Protein AF-A0A644SVG6-F1 (afdb_monomer_lite)

pLDDT: mean 96.0, std 4.81, range [72.25, 98.62]

Sequence (70 aa):
MRRYQWPFNGKQFIGNTNTNEVHNLDNEKVGCRINEIKTNHVVTFTPDTHYEAKRHGFDNCAHCIGNSKY

Structure (mmCIF, N/CA/C/O backbone):
data_AF-A0A644SVG6-F1
#
_entry.id   AF-A0A644SVG6-F1
#
loop_
_atom_site.group_PDB
_atom_site.id
_atom_site.type_symbol
_atom_site.label_atom_id
_atom_site.label_alt_id
_atom_site.label_comp_id
_atom_site.label_asym_id
_atom_site.label_entity_id
_atom_site.label_seq_id
_atom_site.pdbx_PDB_ins_code
_atom_site.Cartn_x
_atom_site.Cartn_y
_atom_site.Cartn_z
_atom_site.occupancy
_atom_site.B_iso_or_equiv
_atom_site.auth_seq_id
_atom_site.auth_comp_id
_atom_site.auth_asym_id
_atom_site.auth_atom_id
_atom_site.pdbx_PDB_model_num
ATOM 1 N N . MET A 1 1 ? 7.052 -11.691 6.659 1.00 72.25 1 MET A N 1
ATOM 2 C CA . MET A 1 1 ? 7.191 -12.382 5.354 1.00 72.25 1 MET A CA 1
ATOM 3 C C . MET A 1 1 ? 6.267 -11.699 4.367 1.00 72.25 1 MET A C 1
ATOM 5 O O . MET A 1 1 ? 5.167 -11.341 4.773 1.00 72.25 1 MET A O 1
ATOM 9 N N . ARG A 1 2 ? 6.691 -11.506 3.111 1.00 82.94 2 ARG A N 1
ATOM 10 C CA . ARG A 1 2 ? 5.842 -10.861 2.100 1.00 82.94 2 ARG A CA 1
ATOM 11 C C . ARG A 1 2 ? 4.616 -11.706 1.768 1.00 82.94 2 ARG A C 1
ATOM 13 O O . ARG A 1 2 ? 4.680 -12.934 1.713 1.00 82.94 2 ARG A O 1
ATOM 20 N N . ARG A 1 3 ? 3.501 -11.022 1.516 1.00 94.12 3 ARG A N 1
ATOM 21 C CA . ARG A 1 3 ? 2.235 -11.626 1.096 1.00 94.12 3 ARG A CA 1
ATOM 22 C C . ARG A 1 3 ? 2.279 -11.845 -0.422 1.00 94.12 3 ARG A C 1
ATOM 24 O O . ARG A 1 3 ? 2.119 -10.902 -1.188 1.00 94.12 3 ARG A O 1
ATOM 31 N N . TYR A 1 4 ? 2.533 -13.076 -0.867 1.00 95.00 4 TYR A N 1
ATOM 32 C CA . TYR A 1 4 ? 2.633 -13.406 -2.303 1.00 95.00 4 TYR A CA 1
ATOM 33 C C . TYR A 1 4 ? 1.289 -13.666 -2.986 1.00 95.00 4 TYR A C 1
ATOM 35 O O . TYR A 1 4 ? 1.192 -13.578 -4.205 1.00 95.00 4 TYR A O 1
ATOM 43 N N . GLN A 1 5 ? 0.255 -13.976 -2.207 1.00 95.38 5 GLN A N 1
ATOM 44 C CA . GLN A 1 5 ? -1.075 -14.261 -2.733 1.00 95.38 5 GLN A CA 1
ATOM 45 C C . GLN A 1 5 ? -1.752 -12.981 -3.238 1.00 95.38 5 GLN A C 1
ATOM 47 O O . GLN A 1 5 ? -1.503 -11.885 -2.723 1.00 95.38 5 GLN A O 1
ATOM 52 N N . TRP A 1 6 ? -2.640 -13.130 -4.220 1.00 94.06 6 TRP A N 1
ATOM 53 C CA . TRP A 1 6 ? -3.543 -12.056 -4.629 1.00 94.06 6 TRP A CA 1
ATOM 54 C C . TRP A 1 6 ? -4.358 -11.571 -3.414 1.00 94.06 6 TRP A C 1
ATOM 56 O O . TRP A 1 6 ? -4.783 -12.405 -2.610 1.00 94.06 6 TRP A O 1
ATOM 66 N N . PRO A 1 7 ? -4.570 -10.254 -3.224 1.00 96.38 7 PRO A N 1
ATOM 67 C CA . PRO A 1 7 ? -4.237 -9.123 -4.110 1.00 96.38 7 PRO A CA 1
ATOM 68 C C . PRO A 1 7 ? -2.841 -8.507 -3.923 1.00 96.38 7 PRO A C 1
ATOM 70 O O . PRO A 1 7 ? -2.499 -7.547 -4.607 1.00 96.38 7 PRO A O 1
ATOM 73 N N . PHE A 1 8 ? -2.038 -9.007 -2.986 1.00 96.75 8 PHE A N 1
ATOM 74 C CA . PHE A 1 8 ? -0.775 -8.377 -2.584 1.00 96.75 8 PHE A CA 1
ATOM 75 C C . PHE A 1 8 ? 0.362 -8.632 -3.581 1.00 96.75 8 PHE A C 1
ATOM 77 O O . PHE A 1 8 ? 1.261 -7.805 -3.723 1.00 96.75 8 PHE A O 1
ATOM 84 N N . ASN A 1 9 ? 0.312 -9.764 -4.292 1.00 96.06 9 ASN A N 1
ATOM 85 C CA . ASN A 1 9 ? 1.187 -10.095 -5.423 1.00 96.06 9 ASN A CA 1
ATOM 86 C C . ASN A 1 9 ? 2.696 -9.962 -5.118 1.00 96.06 9 ASN A C 1
ATOM 88 O O . ASN A 1 9 ? 3.487 -9.612 -5.992 1.00 96.06 9 ASN A O 1
ATOM 92 N N . GLY A 1 10 ? 3.103 -10.199 -3.866 1.00 96.75 10 GLY A N 1
ATOM 93 C CA . GLY A 1 10 ? 4.505 -10.144 -3.435 1.00 96.75 10 GLY A CA 1
ATOM 94 C C . GLY A 1 10 ? 5.103 -8.736 -3.360 1.00 96.75 10 GLY A C 1
ATOM 95 O O . GLY A 1 10 ? 6.321 -8.605 -3.206 1.00 96.75 10 GLY A O 1
ATOM 96 N N . LYS A 1 11 ? 4.273 -7.694 -3.471 1.00 97.56 11 LYS A N 1
ATOM 97 C CA . LYS A 1 11 ? 4.700 -6.295 -3.401 1.00 97.56 11 LYS A CA 1
ATOM 98 C C . LYS A 1 11 ? 5.116 -5.910 -1.990 1.00 97.56 11 LYS A C 1
ATOM 100 O O . LYS A 1 11 ? 4.636 -6.477 -1.010 1.00 97.56 11 LYS A O 1
ATOM 105 N N . GLN A 1 12 ? 6.013 -4.940 -1.893 1.00 97.94 12 GLN A N 1
ATOM 106 C CA . GLN A 1 12 ? 6.358 -4.308 -0.631 1.00 97.94 12 GLN A CA 1
ATOM 107 C C . GLN A 1 12 ? 5.313 -3.259 -0.253 1.00 97.94 12 GLN A C 1
ATOM 109 O O . GLN A 1 12 ? 4.921 -3.188 0.911 1.00 97.94 12 GLN A O 1
ATOM 114 N N . PHE A 1 13 ? 4.844 -2.466 -1.219 1.00 98.31 13 PHE A N 1
ATOM 115 C CA . PHE A 1 13 ? 3.884 -1.397 -0.973 1.00 98.31 13 PHE A CA 1
ATOM 116 C C . PHE A 1 13 ? 2.509 -1.728 -1.547 1.00 98.31 13 PHE A C 1
ATOM 118 O O . PHE A 1 13 ? 2.368 -2.079 -2.721 1.00 98.31 13 PHE A O 1
ATOM 125 N N . ILE A 1 14 ? 1.485 -1.554 -0.712 1.00 98.44 14 ILE A N 1
ATOM 126 C CA . ILE A 1 14 ? 0.080 -1.628 -1.116 1.00 98.44 14 ILE A CA 1
ATOM 127 C C . ILE A 1 14 ? -0.673 -0.388 -0.649 1.00 98.44 14 ILE A C 1
ATOM 129 O O . ILE A 1 14 ? -0.354 0.174 0.397 1.00 98.44 14 ILE A O 1
ATOM 133 N N . GLY A 1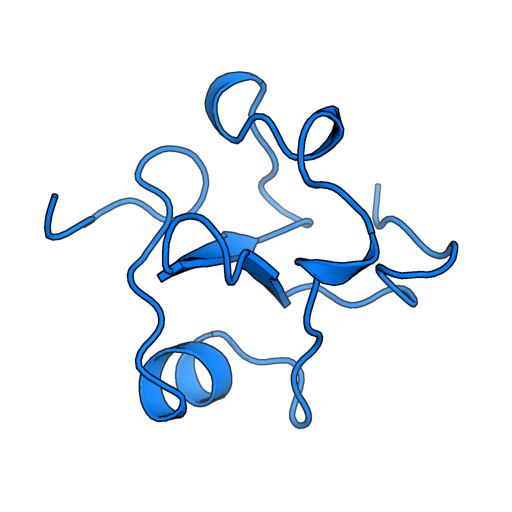 15 ? -1.669 0.031 -1.415 1.00 98.31 15 GLY A N 1
ATOM 134 C CA . GLY A 1 15 ? -2.627 1.050 -1.010 1.00 98.31 15 GLY A CA 1
ATOM 135 C C . GLY A 1 15 ? -3.920 0.410 -0.521 1.00 98.31 15 GLY A C 1
ATOM 136 O O . GLY A 1 15 ? -4.375 -0.584 -1.087 1.00 98.31 15 GLY A O 1
ATOM 137 N N . ASN A 1 16 ? -4.521 1.000 0.506 1.00 98.31 16 ASN A N 1
ATOM 138 C CA . ASN A 1 16 ? -5.892 0.765 0.922 1.00 98.31 16 ASN A CA 1
ATOM 139 C C . ASN A 1 16 ? -6.753 1.934 0.441 1.00 98.31 16 ASN A C 1
ATOM 141 O O . ASN A 1 16 ? -6.710 3.022 1.009 1.00 98.31 16 ASN A O 1
ATOM 145 N N . THR A 1 17 ? -7.556 1.728 -0.597 1.00 98.25 17 THR A N 1
ATOM 146 C CA . THR A 1 17 ? -8.419 2.788 -1.153 1.00 98.25 17 THR A CA 1
ATOM 147 C C . THR A 1 17 ? -9.582 3.175 -0.239 1.00 98.25 17 THR A C 1
ATOM 149 O O . THR A 1 17 ? -10.156 4.241 -0.428 1.00 98.25 17 THR A O 1
ATOM 152 N N . ASN A 1 18 ? -9.925 2.358 0.764 1.00 98.00 18 ASN A N 1
ATOM 153 C CA . ASN A 1 18 ? -10.977 2.691 1.726 1.00 98.00 18 ASN A CA 1
ATOM 154 C C . ASN A 1 18 ? -10.515 3.725 2.765 1.00 98.00 18 ASN A C 1
ATOM 156 O O . ASN A 1 18 ? -11.301 4.577 3.162 1.00 98.00 18 ASN A O 1
ATOM 160 N N . THR A 1 19 ? -9.254 3.653 3.209 1.00 96.69 19 THR A N 1
ATOM 161 C CA . THR A 1 19 ? -8.665 4.628 4.153 1.00 96.69 19 THR A CA 1
ATOM 162 C C . THR A 1 19 ? -7.767 5.657 3.471 1.00 96.69 19 THR A C 1
ATOM 164 O O . THR A 1 19 ? -7.348 6.621 4.100 1.00 96.69 19 THR A O 1
ATOM 167 N N . ASN A 1 20 ? -7.496 5.473 2.177 1.00 97.75 20 ASN A N 1
ATOM 168 C CA . ASN A 1 20 ? -6.517 6.229 1.403 1.00 97.75 20 ASN A CA 1
ATOM 169 C C . ASN A 1 20 ? -5.098 6.179 2.008 1.00 97.75 20 ASN A C 1
ATOM 171 O O . ASN A 1 20 ? -4.353 7.154 1.939 1.00 97.75 20 ASN A O 1
ATOM 175 N N . GLU A 1 21 ? -4.700 5.034 2.573 1.00 98.19 21 GLU A N 1
ATOM 176 C CA . GLU A 1 21 ? -3.375 4.826 3.178 1.00 98.19 21 GLU A CA 1
ATOM 177 C C . GLU A 1 21 ? -2.482 3.883 2.356 1.00 98.19 21 GLU A C 1
ATOM 179 O O . GLU A 1 21 ? -2.959 2.925 1.750 1.00 98.19 21 GLU A O 1
ATOM 184 N N . VAL A 1 22 ? -1.166 4.105 2.375 1.00 98.56 22 VAL A N 1
ATOM 185 C CA . VAL A 1 22 ? -0.140 3.170 1.905 1.00 98.56 22 VAL A CA 1
ATOM 186 C C . VAL A 1 22 ? 0.465 2.409 3.082 1.00 98.56 22 VAL A C 1
ATOM 188 O O . VAL A 1 22 ? 0.837 2.987 4.108 1.00 98.56 22 VAL A O 1
ATOM 191 N N . HIS A 1 23 ? 0.625 1.100 2.898 1.00 98.19 23 HIS A N 1
ATOM 192 C CA . HIS A 1 23 ? 1.254 0.195 3.850 1.00 98.19 23 HIS A CA 1
ATOM 193 C C . HIS A 1 23 ? 2.555 -0.389 3.295 1.00 98.19 23 HIS A C 1
ATOM 195 O O . HIS A 1 23 ? 2.669 -0.653 2.099 1.00 98.19 23 HIS A O 1
ATOM 201 N N . ASN A 1 24 ? 3.518 -0.629 4.187 1.00 97.81 24 ASN A N 1
ATOM 202 C CA . ASN A 1 24 ? 4.756 -1.351 3.898 1.00 97.81 24 ASN A CA 1
ATOM 203 C C . ASN A 1 24 ? 4.649 -2.774 4.468 1.00 97.81 24 ASN A C 1
ATOM 205 O O . ASN A 1 24 ? 4.736 -2.958 5.683 1.00 97.81 24 ASN A O 1
ATOM 209 N N . LEU A 1 25 ? 4.477 -3.769 3.598 1.00 97.12 25 LEU A N 1
ATOM 210 C CA . LEU A 1 25 ? 4.335 -5.182 3.963 1.00 97.12 25 LEU A CA 1
ATOM 211 C C . LEU A 1 25 ? 5.617 -5.790 4.551 1.00 97.12 25 LEU A C 1
ATOM 213 O O . LEU A 1 25 ? 5.540 -6.776 5.283 1.00 97.12 25 LEU A O 1
ATOM 217 N N . ASP A 1 26 ? 6.782 -5.182 4.310 1.00 96.81 26 ASP A N 1
ATOM 218 C CA . ASP A 1 26 ? 8.036 -5.586 4.959 1.00 96.81 26 ASP A CA 1
ATOM 219 C C . ASP A 1 26 ? 8.147 -5.039 6.399 1.00 96.81 26 ASP A C 1
ATOM 221 O O . ASP A 1 26 ? 8.960 -5.530 7.180 1.00 96.81 26 ASP A O 1
ATOM 225 N N . ASN A 1 27 ? 7.307 -4.067 6.784 1.00 96.69 27 ASN A N 1
ATOM 226 C CA . ASN A 1 27 ? 7.222 -3.516 8.144 1.00 96.69 27 ASN A CA 1
ATOM 227 C C . ASN A 1 27 ? 5.787 -3.560 8.704 1.00 96.69 27 ASN A C 1
ATOM 229 O O . ASN A 1 27 ? 5.346 -2.643 9.399 1.00 96.69 27 ASN A O 1
ATOM 233 N N . GLU A 1 28 ? 5.041 -4.617 8.389 1.00 94.88 28 GLU A N 1
ATOM 234 C CA . GLU A 1 28 ? 3.663 -4.787 8.847 1.00 94.88 28 GLU A CA 1
ATOM 235 C C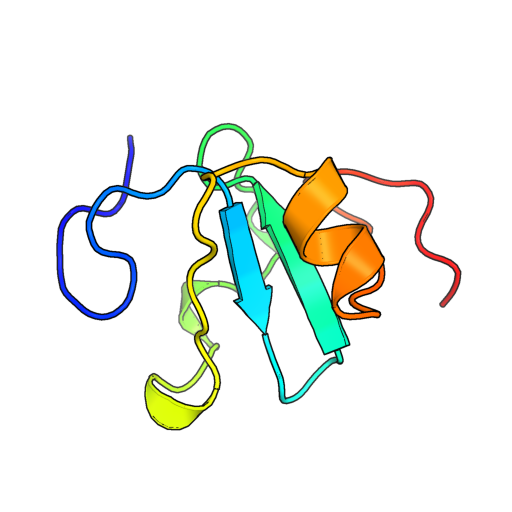 . GLU A 1 28 ? 3.573 -4.813 10.385 1.00 94.88 28 GLU A C 1
ATOM 237 O O . GLU A 1 28 ? 4.359 -5.473 11.071 1.00 94.88 28 GLU A O 1
ATOM 242 N N . LYS A 1 29 ? 2.589 -4.093 10.935 1.00 95.75 29 LYS A N 1
ATOM 243 C CA . LYS A 1 29 ? 2.251 -4.086 12.365 1.00 95.75 29 LYS A CA 1
ATOM 244 C C . LYS A 1 29 ? 0.798 -4.503 12.546 1.00 95.75 29 LYS A C 1
ATOM 246 O O . LYS A 1 29 ? -0.027 -4.252 11.673 1.00 95.75 29 LYS A O 1
ATOM 251 N N . VAL A 1 30 ? 0.459 -5.034 13.723 1.00 94.88 30 VAL A N 1
ATOM 252 C CA . VAL A 1 30 ? -0.933 -5.383 14.078 1.00 94.88 30 VAL A CA 1
ATOM 253 C C . VAL A 1 30 ? -1.874 -4.183 13.891 1.00 94.88 30 VAL A C 1
ATOM 255 O O . VAL A 1 30 ? -2.966 -4.333 13.352 1.00 94.88 30 VAL A O 1
ATOM 258 N N . GLY A 1 31 ? -1.416 -2.974 14.239 1.00 95.50 31 GLY A N 1
ATOM 259 C CA . GLY A 1 31 ? -2.186 -1.738 14.062 1.00 95.50 31 GLY A CA 1
ATOM 260 C C . GLY A 1 31 ? -2.514 -1.380 12.607 1.00 95.50 31 GLY A C 1
ATOM 261 O O . GLY A 1 31 ? -3.464 -0.647 12.377 1.00 95.50 31 GLY A O 1
ATOM 262 N N . CYS A 1 32 ? -1.798 -1.918 11.614 1.00 95.81 32 CYS A N 1
ATOM 263 C CA . CYS A 1 32 ? -2.080 -1.650 10.200 1.00 95.81 32 CYS A CA 1
ATOM 264 C C . CYS A 1 32 ? -3.401 -2.261 9.713 1.00 95.81 32 CYS A C 1
ATOM 266 O O . CYS A 1 32 ? -3.864 -1.879 8.645 1.00 95.81 32 CYS A O 1
ATOM 26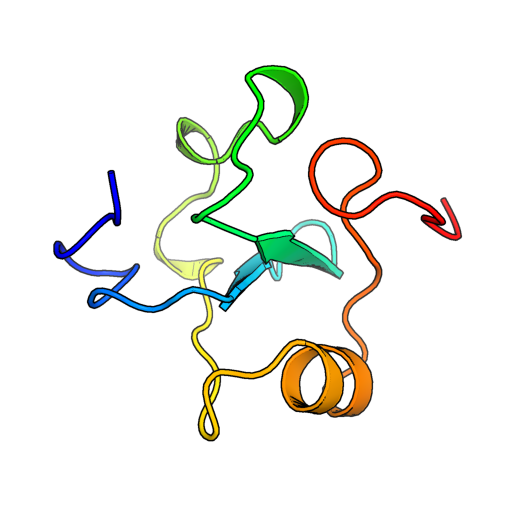8 N N . ARG A 1 33 ? -3.962 -3.244 10.440 1.00 96.12 33 ARG A N 1
ATOM 269 C CA . ARG A 1 33 ? -5.225 -3.932 10.103 1.00 96.12 33 ARG A CA 1
ATOM 270 C C . ARG A 1 33 ? -5.291 -4.455 8.658 1.00 96.12 33 ARG A C 1
ATOM 272 O O . ARG A 1 33 ? -6.356 -4.523 8.057 1.00 96.12 33 ARG A O 1
ATOM 279 N N . ILE A 1 34 ? -4.156 -4.892 8.098 1.00 96.06 34 ILE A N 1
ATOM 280 C CA . ILE A 1 34 ? -4.051 -5.323 6.686 1.00 96.06 34 ILE A CA 1
ATOM 281 C C . ILE A 1 34 ? -4.971 -6.512 6.370 1.00 96.06 34 ILE A C 1
ATOM 283 O O . ILE A 1 34 ? -5.509 -6.604 5.271 1.00 96.06 34 ILE A O 1
ATOM 287 N N . ASN A 1 35 ? -5.201 -7.399 7.343 1.00 96.00 35 ASN A N 1
ATOM 288 C CA . ASN A 1 35 ? -6.130 -8.528 7.202 1.00 96.00 35 ASN A CA 1
ATOM 289 C C . ASN A 1 35 ? -7.606 -8.107 7.091 1.00 96.00 35 ASN A C 1
ATOM 291 O O . ASN A 1 35 ? -8.425 -8.909 6.656 1.00 96.00 35 ASN A O 1
ATOM 295 N N . GLU A 1 36 ? -7.946 -6.880 7.486 1.00 97.06 36 GLU A N 1
ATOM 296 C CA . GLU A 1 36 ? -9.307 -6.336 7.421 1.00 97.06 36 GLU A CA 1
ATOM 297 C C . GLU A 1 36 ? -9.564 -5.585 6.103 1.00 97.06 36 GLU A C 1
ATOM 299 O O . GLU A 1 36 ? -10.709 -5.252 5.788 1.00 97.06 36 GLU A O 1
ATOM 304 N N . ILE A 1 37 ? -8.517 -5.329 5.306 1.00 97.12 37 ILE A N 1
ATOM 305 C CA . ILE A 1 37 ? -8.656 -4.665 4.009 1.00 97.12 37 ILE A CA 1
ATOM 306 C C . ILE A 1 37 ? -9.360 -5.626 3.052 1.00 97.12 37 ILE A C 1
ATOM 308 O O . ILE A 1 37 ? -8.824 -6.674 2.682 1.00 97.12 37 ILE A O 1
ATOM 312 N N . LYS A 1 38 ? -10.567 -5.255 2.613 1.00 98.00 38 LYS A N 1
ATOM 313 C CA . LYS A 1 38 ? -11.273 -6.019 1.581 1.00 98.00 38 LYS A CA 1
ATOM 314 C C . LYS A 1 38 ? -10.464 -6.002 0.297 1.00 98.00 38 LYS A C 1
ATOM 316 O O . LYS A 1 38 ? -9.888 -4.983 -0.077 1.00 98.00 38 LYS A O 1
ATOM 321 N N . THR A 1 39 ? -10.476 -7.114 -0.421 1.00 97.12 39 THR A N 1
ATOM 322 C CA . THR A 1 39 ? -9.618 -7.276 -1.588 1.00 97.12 39 THR A CA 1
ATOM 323 C C . THR A 1 39 ? -9.825 -6.214 -2.671 1.00 97.12 39 THR A C 1
ATOM 325 O O . THR A 1 39 ? -8.856 -5.749 -3.261 1.00 97.12 39 THR A O 1
ATOM 328 N N . ASN A 1 40 ? -11.065 -5.774 -2.894 1.00 97.69 40 ASN A N 1
ATOM 329 C CA . ASN A 1 40 ? -11.390 -4.709 -3.847 1.00 97.69 40 ASN A CA 1
ATOM 330 C C . ASN A 1 40 ? -10.832 -3.329 -3.452 1.00 97.69 40 ASN A C 1
ATOM 332 O O . ASN A 1 40 ? -10.866 -2.416 -4.271 1.00 97.69 40 ASN A O 1
ATOM 336 N N . HIS A 1 41 ? -10.339 -3.170 -2.220 1.00 98.44 41 HIS A N 1
ATOM 337 C CA . HIS A 1 41 ? -9.689 -1.949 -1.760 1.00 98.44 41 HIS A CA 1
ATOM 338 C C . HIS A 1 41 ? -8.162 -1.998 -1.811 1.00 98.44 41 HIS A C 1
ATOM 340 O O . HIS A 1 41 ? -7.538 -0.950 -1.641 1.00 98.44 41 HIS A O 1
ATOM 346 N N . VAL A 1 42 ? -7.564 -3.163 -2.071 1.00 98.38 42 VAL A N 1
ATOM 347 C CA . VAL A 1 42 ? -6.111 -3.303 -2.192 1.00 98.38 42 VAL A CA 1
ATOM 348 C C . VAL A 1 42 ? -5.661 -2.886 -3.586 1.00 98.38 42 VAL A C 1
ATOM 350 O O . VAL A 1 42 ? -6.118 -3.435 -4.587 1.00 98.38 42 VAL A O 1
ATOM 353 N N . VAL A 1 43 ? -4.708 -1.961 -3.648 1.00 98.06 43 VAL A N 1
ATOM 354 C CA . VAL A 1 43 ? -3.992 -1.614 -4.881 1.00 98.06 43 VAL A CA 1
ATOM 355 C C . VAL A 1 43 ? -2.499 -1.862 -4.720 1.00 98.06 43 VAL A C 1
ATOM 357 O O . VAL A 1 43 ? -1.939 -1.703 -3.638 1.00 98.06 43 VAL A O 1
ATOM 360 N N . THR A 1 44 ? -1.844 -2.248 -5.808 1.00 98.00 44 THR A N 1
ATOM 361 C CA . THR A 1 44 ? -0.388 -2.426 -5.877 1.00 98.00 44 THR A CA 1
ATOM 362 C C . THR A 1 44 ? 0.231 -1.388 -6.797 1.00 98.00 44 THR A C 1
ATOM 364 O O . THR A 1 44 ? -0.402 -0.981 -7.770 1.00 98.00 44 THR A O 1
ATOM 367 N N . PHE A 1 45 ? 1.492 -1.036 -6.564 1.00 97.75 45 PHE A N 1
ATOM 368 C CA . PHE A 1 45 ? 2.179 -0.007 -7.343 1.00 97.75 45 PHE A CA 1
ATOM 369 C C . PHE A 1 45 ? 3.212 -0.593 -8.318 1.00 97.75 45 PHE A C 1
ATOM 371 O O . PHE A 1 45 ? 3.801 -1.662 -8.096 1.00 97.75 45 PHE A O 1
ATOM 378 N N . THR A 1 46 ? 3.416 0.119 -9.428 1.00 97.06 46 THR A N 1
ATOM 379 C CA . THR A 1 46 ? 4.476 -0.145 -10.408 1.00 97.06 46 THR A CA 1
ATOM 380 C C . THR A 1 46 ? 5.054 1.203 -10.850 1.00 97.06 46 THR A C 1
ATOM 382 O O . THR A 1 46 ? 4.368 1.921 -11.572 1.00 97.06 46 THR A O 1
ATOM 385 N N . PRO A 1 47 ? 6.277 1.569 -10.422 1.00 98.12 47 PRO A N 1
ATOM 386 C CA . PRO A 1 47 ? 7.229 0.764 -9.647 1.00 98.12 47 PRO A CA 1
ATOM 387 C C . PRO A 1 47 ? 6.781 0.502 -8.192 1.00 98.12 47 PRO A C 1
ATOM 389 O O . PRO A 1 47 ? 6.045 1.293 -7.609 1.00 98.12 47 PRO A O 1
ATOM 392 N N . ASP A 1 48 ? 7.226 -0.616 -7.603 1.00 98.25 48 ASP A N 1
ATOM 393 C CA . ASP A 1 48 ? 6.919 -1.013 -6.212 1.00 98.25 48 ASP A CA 1
ATOM 394 C C . ASP A 1 48 ? 7.734 -0.177 -5.213 1.00 98.25 48 ASP A C 1
ATOM 396 O O . ASP A 1 48 ? 8.729 -0.626 -4.648 1.00 98.25 48 ASP A O 1
ATOM 400 N N . THR A 1 49 ? 7.359 1.092 -5.071 1.00 98.38 49 THR A N 1
ATOM 401 C CA . THR A 1 49 ? 8.062 2.064 -4.229 1.00 98.38 49 THR A CA 1
ATOM 402 C C . THR A 1 49 ? 7.076 2.902 -3.430 1.00 98.38 49 THR A C 1
ATOM 404 O O . THR A 1 49 ? 5.975 3.206 -3.893 1.00 98.38 49 THR A O 1
ATOM 407 N N . HIS A 1 50 ? 7.505 3.348 -2.248 1.00 98.12 50 HIS A N 1
ATOM 408 C CA . HIS A 1 50 ? 6.750 4.311 -1.443 1.00 98.12 50 HIS A CA 1
ATOM 409 C C . HIS A 1 50 ? 6.465 5.607 -2.212 1.00 98.12 50 HIS A C 1
ATOM 411 O O . HIS A 1 50 ? 5.355 6.126 -2.150 1.00 98.12 50 HIS A O 1
ATOM 417 N N . TYR A 1 51 ? 7.441 6.092 -2.987 1.00 98.31 51 TYR A N 1
ATOM 418 C CA . TYR A 1 51 ? 7.300 7.300 -3.799 1.00 98.31 51 TYR A CA 1
ATOM 419 C C . TYR A 1 51 ? 6.138 7.206 -4.796 1.00 98.31 51 TYR A C 1
ATOM 421 O O . TYR A 1 51 ? 5.341 8.139 -4.885 1.00 98.31 51 TYR A O 1
ATOM 429 N N . GLU A 1 52 ? 5.993 6.076 -5.498 1.00 98.62 52 GLU A N 1
ATOM 430 C CA . GLU A 1 52 ? 4.880 5.892 -6.435 1.00 98.62 52 GLU A CA 1
ATOM 431 C C . GLU A 1 52 ? 3.535 5.907 -5.698 1.00 98.62 52 GLU A C 1
ATOM 433 O O . GLU A 1 52 ? 2.618 6.602 -6.118 1.00 98.62 52 GLU A O 1
ATOM 438 N N . ALA A 1 53 ? 3.430 5.265 -4.532 1.00 98.31 53 ALA A N 1
ATOM 439 C CA . ALA A 1 53 ? 2.214 5.341 -3.722 1.00 98.31 53 ALA A CA 1
ATOM 440 C C . ALA A 1 53 ? 1.859 6.786 -3.316 1.00 98.31 53 ALA A C 1
ATOM 442 O O . ALA A 1 53 ? 0.699 7.193 -3.403 1.00 98.31 53 ALA A O 1
ATOM 443 N N . LYS A 1 54 ? 2.857 7.600 -2.938 1.00 97.94 54 LYS A N 1
ATOM 444 C CA . LYS A 1 54 ? 2.652 9.029 -2.638 1.00 97.94 54 LYS A CA 1
ATOM 445 C C . LYS A 1 54 ? 2.231 9.827 -3.867 1.00 97.94 54 LYS A C 1
ATOM 447 O O . LYS A 1 54 ? 1.377 10.701 -3.746 1.00 97.94 54 LYS A O 1
ATOM 452 N N . ARG A 1 55 ? 2.788 9.522 -5.041 1.00 98.25 55 ARG A N 1
ATOM 453 C CA . ARG A 1 55 ? 2.403 10.146 -6.316 1.00 98.25 55 ARG A CA 1
ATOM 454 C C . ARG A 1 55 ? 0.946 9.845 -6.689 1.00 98.25 55 ARG A C 1
ATOM 456 O O . ARG A 1 55 ? 0.303 10.690 -7.302 1.00 98.25 55 ARG A O 1
ATOM 463 N N . HIS A 1 56 ? 0.415 8.694 -6.267 1.00 97.25 56 HIS A N 1
ATOM 464 C CA . HIS A 1 56 ? -1.006 8.330 -6.397 1.00 97.25 56 HIS A CA 1
ATOM 465 C C . HIS A 1 56 ? -1.909 8.961 -5.321 1.00 97.25 56 HIS A C 1
ATOM 467 O O . HIS A 1 56 ? -3.117 8.759 -5.351 1.00 97.25 56 HIS A O 1
ATOM 473 N N . GLY A 1 57 ? -1.354 9.740 -4.386 1.00 97.56 57 GLY A N 1
ATOM 474 C CA . GLY A 1 57 ? -2.126 10.488 -3.389 1.00 97.56 57 GLY A CA 1
ATOM 475 C C . GLY A 1 57 ? -2.434 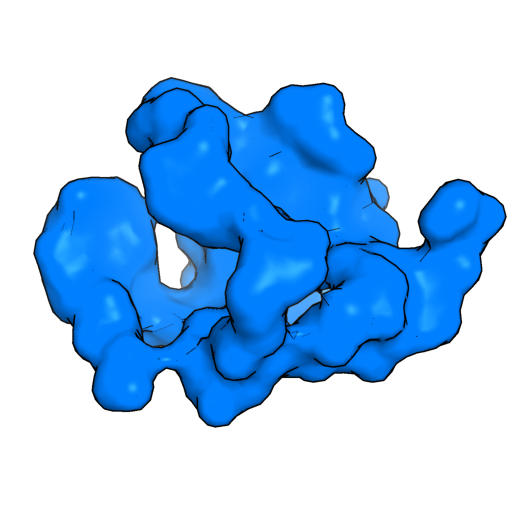9.734 -2.093 1.00 97.56 57 GLY A C 1
ATOM 476 O O . GLY A 1 57 ? -3.164 10.262 -1.254 1.00 97.56 57 GLY A O 1
ATOM 477 N N . PHE A 1 58 ? -1.863 8.544 -1.888 1.00 98.31 58 PHE A N 1
ATOM 478 C CA . PHE A 1 58 ? -2.033 7.802 -0.637 1.00 98.31 58 PHE A CA 1
ATOM 479 C C . PHE A 1 58 ? -1.296 8.486 0.515 1.00 98.31 58 PHE A C 1
ATOM 481 O O . PHE A 1 58 ? -0.161 8.962 0.366 1.00 98.31 58 PHE A O 1
ATOM 488 N N . ASP A 1 59 ? -1.913 8.508 1.691 1.00 98.31 59 ASP A N 1
ATOM 489 C CA . ASP A 1 59 ? -1.265 8.925 2.924 1.00 98.31 59 ASP A CA 1
ATOM 490 C C . ASP A 1 59 ? -0.487 7.783 3.585 1.00 98.31 59 ASP A C 1
ATOM 492 O O . ASP A 1 59 ? -0.689 6.621 3.264 1.00 98.31 59 ASP A O 1
ATOM 496 N N . ASN A 1 60 ? 0.461 8.078 4.467 1.00 98.25 60 ASN A N 1
ATOM 497 C CA . ASN A 1 60 ? 1.205 7.016 5.138 1.00 98.25 60 ASN A CA 1
ATOM 498 C C . ASN A 1 60 ? 0.346 6.347 6.208 1.00 98.25 60 ASN A C 1
ATOM 500 O O . ASN A 1 60 ? -0.159 7.032 7.087 1.00 98.25 60 ASN A O 1
ATOM 504 N N . CYS A 1 61 ? 0.312 5.014 6.243 1.00 97.88 61 CYS A N 1
ATOM 505 C CA . CYS A 1 61 ? -0.201 4.333 7.425 1.00 97.88 61 CYS A CA 1
ATOM 506 C C . CYS A 1 61 ? 0.651 4.691 8.655 1.00 97.88 61 CYS A C 1
ATOM 508 O O . CYS A 1 61 ? 1.873 4.463 8.67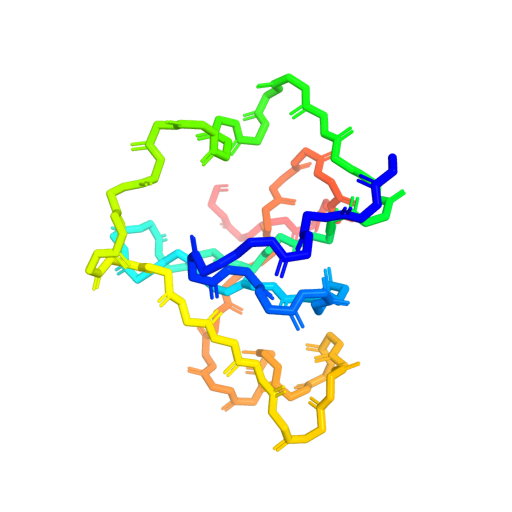6 1.00 97.88 61 CYS A O 1
ATOM 510 N N . ALA A 1 62 ? -0.009 5.187 9.706 1.00 97.50 62 ALA A N 1
ATOM 511 C CA . ALA A 1 62 ? 0.625 5.649 10.941 1.00 97.50 62 ALA A CA 1
ATOM 512 C C . ALA A 1 62 ? 1.476 4.573 11.643 1.00 97.50 62 ALA A C 1
ATOM 514 O O . ALA A 1 62 ? 2.426 4.895 12.353 1.00 97.50 62 ALA A O 1
ATOM 515 N N . HIS A 1 63 ? 1.165 3.291 11.431 1.00 97.06 63 HIS A N 1
ATOM 516 C CA . HIS A 1 63 ? 1.784 2.182 12.158 1.00 97.06 63 HIS A CA 1
ATOM 517 C C . HIS A 1 63 ? 3.028 1.590 11.476 1.00 97.06 63 HIS A C 1
ATOM 519 O O . HIS A 1 63 ? 4.009 1.297 12.157 1.00 97.06 63 HIS A O 1
ATOM 525 N N . CYS A 1 64 ? 3.010 1.379 10.154 1.00 97.06 64 CYS A N 1
ATOM 526 C CA . CYS A 1 64 ? 4.136 0.750 9.438 1.00 97.06 64 CYS A CA 1
ATOM 527 C C . CYS A 1 64 ? 5.083 1.744 8.758 1.00 97.06 64 CYS A C 1
ATOM 529 O O . CYS A 1 64 ? 6.213 1.375 8.442 1.00 97.06 64 CYS A O 1
ATOM 531 N N . ILE A 1 65 ? 4.638 2.974 8.491 1.00 97.00 65 ILE A N 1
ATOM 532 C CA . ILE A 1 65 ? 5.467 4.013 7.857 1.00 97.00 65 ILE A CA 1
ATOM 533 C C . ILE A 1 65 ? 5.594 5.226 8.783 1.00 97.00 65 ILE A C 1
ATOM 535 O O . ILE A 1 65 ? 6.684 5.779 8.911 1.00 97.00 65 ILE A O 1
ATOM 539 N N . GLY A 1 66 ? 4.509 5.603 9.465 1.00 94.75 66 GLY A N 1
ATOM 540 C CA . GLY A 1 66 ? 4.478 6.791 10.315 1.00 94.75 66 GLY A CA 1
ATOM 541 C C . GLY A 1 66 ? 4.348 8.084 9.510 1.00 94.75 66 GLY A C 1
ATOM 542 O O . GLY A 1 66 ? 4.259 8.069 8.279 1.00 94.75 66 GLY A O 1
ATOM 543 N N . ASN A 1 67 ? 4.326 9.218 10.216 1.00 92.88 67 ASN A N 1
ATOM 544 C CA . ASN A 1 67 ? 4.082 10.543 9.629 1.00 92.88 67 ASN A CA 1
ATOM 545 C C . ASN A 1 67 ? 2.794 10.586 8.778 1.00 92.88 67 ASN A C 1
ATOM 547 O O . ASN A 1 67 ? 2.787 11.167 7.692 1.00 92.88 67 ASN A O 1
ATOM 551 N N . SER A 1 68 ? 1.735 9.921 9.264 1.00 91.62 68 SER A N 1
ATOM 552 C CA . SER A 1 68 ? 0.366 10.093 8.761 1.00 91.62 68 SER A CA 1
ATOM 553 C C . SER A 1 68 ? -0.065 11.543 8.970 1.00 91.62 68 SER A C 1
ATOM 555 O O . SER A 1 68 ? 0.314 12.167 9.965 1.00 91.62 68 SER A O 1
ATOM 557 N N . LYS A 1 69 ? -0.840 12.085 8.035 1.00 85.56 69 LYS A N 1
ATOM 558 C CA . LYS A 1 69 ? -1.460 13.408 8.152 1.00 85.56 69 LYS A CA 1
ATOM 559 C C . LYS A 1 69 ? -2.770 13.374 8.943 1.00 85.56 69 LYS A C 1
ATOM 561 O O . LYS A 1 69 ? -3.263 14.447 9.292 1.00 85.56 69 LYS A O 1
ATOM 566 N N . TYR A 1 70 ? -3.306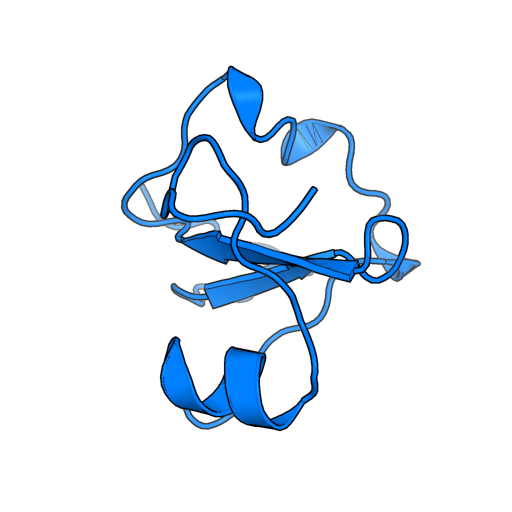 12.181 9.207 1.00 72.31 70 TYR A N 1
ATOM 567 C CA . TYR A 1 70 ? -4.571 11.940 9.903 1.00 72.31 70 TYR A CA 1
ATOM 568 C C . TYR A 1 70 ? -4.409 10.943 11.050 1.00 72.31 70 TYR A C 1
ATOM 570 O O . TYR A 1 70 ? -3.588 10.002 10.905 1.00 72.31 70 TYR A O 1
#

Radius of gyration: 10.6 Å; chains: 1; bounding box: 20×28×24 Å

Foldseek 3Di:
DADCDPPRNRAQWKAQQVQLEIAGRVQDDPLLPPVVRDRVRIDADVVRDPVRSVVVVGFYDCRRGRPGPD

Secondary structure (DSSP, 8-state):
----STTTTT-SEEEETTTTEEEEGGG--GGG-GGGS-GGGEEE-SS-SHHHHHHTTPEEPTTTT-----

Organism: NCBI:txid1076179